Protein AF-A0A1G0RVJ3-F1 (afdb_monomer)

Secondary structure (DSSP, 8-state):
---------TT-GGGGHHHHHHHHHS-HHHHHHHHHHHHHHHHHHTT--HHHHHHHHHHHHHHHS--

Structure (mmCIF, N/CA/C/O backbone):
data_AF-A0A1G0RVJ3-F1
#
_entry.id   AF-A0A1G0RVJ3-F1
#
loop_
_atom_site.group_PDB
_atom_site.id
_atom_site.type_symbol
_atom_site.label_atom_id
_atom_site.label_alt_id
_atom_site.label_comp_id
_atom_site.label_asym_id
_atom_site.label_entity_id
_atom_site.label_seq_id
_atom_site.pdbx_PDB_ins_code
_atom_site.Cartn_x
_atom_site.Cartn_y
_atom_site.Cartn_z
_atom_site.occupancy
_atom_site.B_iso_or_equiv
_atom_site.auth_seq_id
_atom_site.auth_comp_id
_atom_site.auth_asym_id
_atom_site.auth_atom_id
_atom_site.pdbx_PDB_model_num
ATOM 1 N N . MET A 1 1 ? -22.401 -17.758 -6.369 1.00 37.59 1 MET A N 1
ATOM 2 C CA . MET A 1 1 ? -21.821 -16.662 -5.568 1.00 37.59 1 MET A CA 1
ATOM 3 C C . MET A 1 1 ? -21.944 -15.414 -6.412 1.00 37.59 1 MET A C 1
ATOM 5 O O . MET A 1 1 ? -21.144 -15.238 -7.325 1.00 37.59 1 MET A O 1
ATOM 9 N N . ASP A 1 2 ? -22.996 -14.634 -6.189 1.00 43.81 2 ASP A N 1
ATOM 10 C CA . ASP A 1 2 ? -23.196 -13.371 -6.894 1.00 43.81 2 ASP A CA 1
ATOM 11 C C . ASP A 1 2 ? -22.096 -12.395 -6.472 1.00 43.81 2 ASP A C 1
ATOM 13 O O . ASP A 1 2 ? -21.950 -12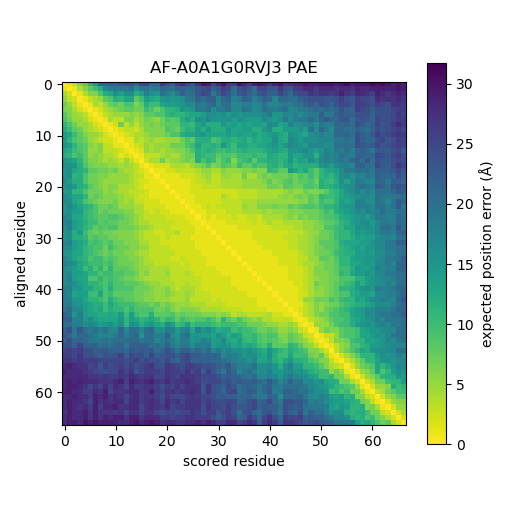.071 -5.295 1.00 43.81 2 ASP A O 1
ATOM 17 N N . LYS A 1 3 ? -21.244 -12.001 -7.423 1.00 54.06 3 LYS A N 1
ATOM 18 C CA . LYS A 1 3 ? -20.237 -10.963 -7.198 1.00 54.06 3 LYS A CA 1
ATOM 19 C C . LYS A 1 3 ? -20.942 -9.622 -7.319 1.00 54.06 3 LYS A C 1
ATOM 21 O O . LYS A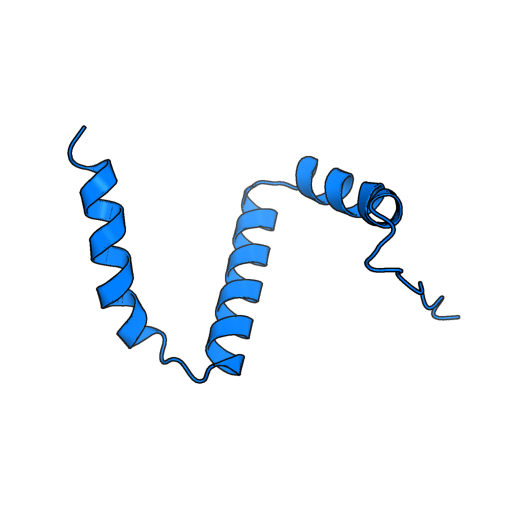 1 3 ? -21.187 -9.150 -8.425 1.00 54.06 3 LYS A O 1
ATOM 26 N N . GLU A 1 4 ? -21.285 -9.036 -6.184 1.00 60.16 4 GLU A N 1
ATOM 27 C CA . GLU A 1 4 ? -21.818 -7.681 -6.122 1.00 60.16 4 GLU A CA 1
ATOM 28 C C . GLU A 1 4 ? -20.723 -6.703 -6.584 1.00 60.16 4 GLU A C 1
ATOM 30 O O . GLU A 1 4 ? -19.683 -6.552 -5.940 1.00 60.16 4 GLU A O 1
ATOM 35 N N . ILE A 1 5 ? -20.905 -6.098 -7.761 1.00 62.91 5 ILE A N 1
ATOM 36 C CA . ILE A 1 5 ? -19.965 -5.109 -8.298 1.00 62.91 5 ILE A CA 1
ATOM 37 C C . ILE A 1 5 ? -20.303 -3.768 -7.649 1.00 62.91 5 ILE A C 1
ATOM 39 O O . ILE A 1 5 ? -21.288 -3.128 -8.017 1.00 62.91 5 ILE A O 1
ATOM 43 N N . LYS A 1 6 ? -19.485 -3.331 -6.688 1.00 67.00 6 LYS A N 1
ATOM 44 C CA . LYS A 1 6 ? -19.563 -1.966 -6.158 1.00 67.00 6 LYS A CA 1
ATOM 45 C C . LYS A 1 6 ? -19.066 -0.989 -7.225 1.00 67.00 6 LYS A C 1
ATOM 47 O O . LYS A 1 6 ? -17.911 -1.054 -7.641 1.00 67.00 6 LYS A O 1
ATOM 52 N N . ILE A 1 7 ? -19.952 -0.111 -7.688 1.00 74.50 7 ILE A N 1
ATOM 53 C CA . ILE A 1 7 ? -19.609 0.982 -8.601 1.00 74.50 7 ILE A CA 1
ATOM 54 C C . ILE A 1 7 ? -19.232 2.186 -7.740 1.00 74.50 7 ILE A C 1
ATOM 56 O O . ILE A 1 7 ? -20.076 2.706 -7.014 1.00 74.50 7 ILE A O 1
ATOM 60 N N . TYR A 1 8 ? -17.971 2.602 -7.821 1.00 72.50 8 TYR A N 1
ATOM 61 C CA . TYR A 1 8 ? -17.446 3.748 -7.084 1.00 72.50 8 TYR A CA 1
ATOM 62 C C . TYR A 1 8 ? -17.490 5.014 -7.951 1.00 72.50 8 TYR A C 1
ATOM 64 O O . TYR A 1 8 ? -17.059 5.001 -9.106 1.00 72.50 8 TYR A O 1
ATOM 72 N N . ASP A 1 9 ? -17.976 6.115 -7.385 1.00 76.12 9 ASP A N 1
ATOM 73 C CA . ASP A 1 9 ? -17.829 7.467 -7.910 1.00 76.12 9 ASP A CA 1
ATOM 74 C C . ASP A 1 9 ? -16.590 8.122 -7.280 1.00 76.12 9 ASP A C 1
ATOM 76 O O . ASP A 1 9 ? -16.487 8.317 -6.067 1.00 76.12 9 ASP A O 1
ATOM 80 N N . LEU A 1 10 ? -15.630 8.505 -8.122 1.00 74.31 10 LEU A N 1
ATOM 81 C CA . LEU A 1 10 ? -14.409 9.198 -7.699 1.00 74.31 10 LEU A CA 1
ATOM 82 C C . LEU A 1 10 ? -14.691 10.544 -7.014 1.00 74.31 10 LEU A C 1
ATOM 84 O O . LEU A 1 10 ? -13.833 11.051 -6.293 1.00 74.31 10 LEU A O 1
ATOM 88 N N . LYS A 1 11 ? -15.867 11.139 -7.243 1.00 80.62 11 LYS A N 1
ATOM 89 C CA . LYS A 1 11 ? -16.263 12.428 -6.663 1.00 80.62 11 LYS A CA 1
ATOM 90 C C . LYS A 1 11 ? -16.976 12.309 -5.320 1.00 80.62 11 LYS A C 1
ATOM 92 O O . LYS A 1 11 ? -17.197 13.344 -4.695 1.00 80.62 11 LYS A O 1
ATOM 97 N N . ASP A 1 12 ? -17.321 11.104 -4.873 1.00 78.31 12 ASP A N 1
ATOM 98 C CA . ASP A 1 12 ? -18.036 10.893 -3.618 1.00 78.31 12 ASP A CA 1
ATOM 99 C C . ASP A 1 12 ? -17.087 10.391 -2.512 1.00 78.31 12 ASP A C 1
ATOM 101 O O . ASP A 1 12 ? -16.836 9.191 -2.391 1.00 78.31 12 ASP A O 1
ATOM 105 N N . PRO A 1 13 ? -16.547 11.288 -1.663 1.00 70.94 13 PRO A N 1
ATOM 106 C CA . PRO A 1 13 ? -15.602 10.915 -0.616 1.00 70.94 13 PRO A CA 1
ATOM 107 C C . PRO A 1 13 ? -16.215 10.026 0.476 1.00 70.94 13 PRO A C 1
ATOM 109 O O . PRO A 1 13 ? -15.450 9.434 1.247 1.00 70.94 13 PRO A O 1
ATOM 112 N N . SER A 1 14 ? -17.552 9.937 0.549 1.00 75.94 14 SER A N 1
ATOM 113 C CA . SER A 1 14 ? -18.264 9.119 1.535 1.00 75.94 14 SER A CA 1
ATOM 114 C C . SER A 1 14 ? -18.182 7.620 1.227 1.00 75.94 14 SER A C 1
ATOM 116 O O . SER A 1 14 ? -18.190 6.801 2.144 1.00 75.94 14 SER A O 1
ATOM 118 N N . GLN A 1 15 ? -17.975 7.254 -0.043 1.00 77.75 15 GLN A N 1
ATOM 119 C CA . GLN A 1 15 ? 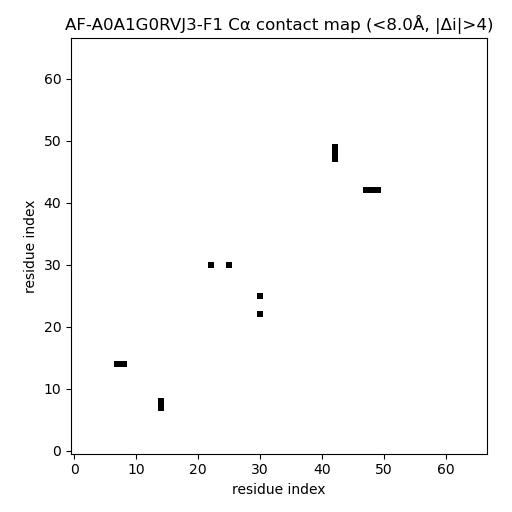-17.852 5.858 -0.490 1.00 77.75 15 GLN A CA 1
ATOM 120 C C . GLN A 1 15 ? -16.565 5.177 -0.014 1.00 77.75 15 GLN A C 1
ATOM 122 O O . GLN A 1 15 ? -16.449 3.956 -0.068 1.00 77.75 15 GLN A O 1
ATOM 127 N N . TYR A 1 16 ? -15.617 5.966 0.493 1.00 75.50 16 TYR A N 1
ATOM 128 C CA . TYR A 1 16 ? -14.332 5.497 1.001 1.00 75.50 16 TYR A CA 1
ATOM 129 C C . TYR A 1 16 ? -14.276 5.487 2.532 1.00 75.50 16 TYR A C 1
ATOM 131 O O . TYR A 1 16 ? -13.211 5.237 3.089 1.00 75.50 16 TYR A O 1
ATOM 139 N N . GLU A 1 17 ? -15.363 5.808 3.244 1.00 78.38 17 GLU A N 1
ATOM 140 C CA . GLU A 1 17 ? -15.333 5.880 4.713 1.00 78.38 17 GLU A CA 1
ATOM 141 C C . GLU A 1 17 ? -15.071 4.515 5.359 1.00 78.38 17 GLU A C 1
ATOM 143 O O . GLU A 1 17 ? -14.250 4.425 6.273 1.00 78.38 17 GLU A O 1
ATOM 148 N N . ASP A 1 18 ? -15.660 3.442 4.826 1.00 79.25 18 ASP A N 1
ATOM 149 C CA . ASP A 1 18 ? -15.398 2.075 5.295 1.00 79.25 18 ASP A CA 1
ATOM 150 C C . ASP A 1 18 ? -13.937 1.668 5.064 1.00 79.25 18 ASP A C 1
ATOM 152 O O . ASP A 1 18 ? -13.297 1.088 5.941 1.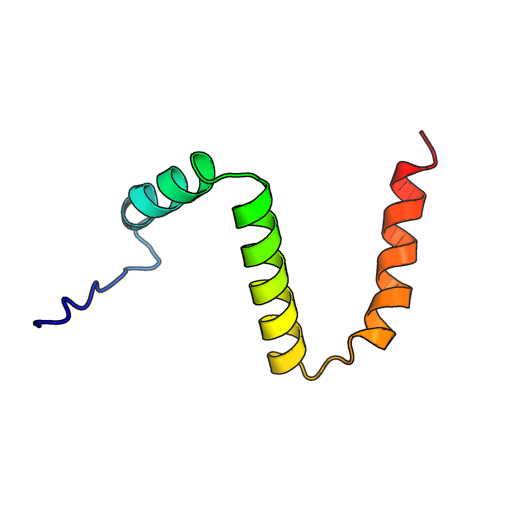00 79.25 18 ASP A O 1
ATOM 156 N N . GLU A 1 19 ? -13.369 2.033 3.914 1.00 79.81 19 GLU A N 1
ATOM 157 C CA . GLU A 1 19 ? -11.972 1.750 3.572 1.00 79.81 19 GLU A CA 1
ATOM 158 C C . GLU A 1 19 ? -11.009 2.582 4.426 1.00 79.81 19 GLU A C 1
ATOM 160 O O . GLU A 1 19 ? -10.038 2.058 4.971 1.00 79.81 19 GLU A O 1
ATOM 165 N N . LYS A 1 20 ? -11.296 3.873 4.628 1.00 82.50 20 LYS A N 1
ATOM 166 C CA . LYS A 1 20 ? -10.540 4.738 5.547 1.00 82.50 20 LYS A CA 1
ATOM 167 C C . LYS A 1 20 ? -10.562 4.181 6.964 1.00 82.50 20 LYS A C 1
ATOM 169 O O . LYS A 1 20 ? -9.534 4.205 7.643 1.00 82.50 20 LYS A O 1
ATOM 174 N N . LYS A 1 21 ? -11.720 3.705 7.428 1.00 86.38 21 LYS A N 1
ATOM 175 C CA . LYS A 1 21 ? -11.873 3.107 8.755 1.00 86.38 21 LYS A CA 1
ATOM 176 C C . LYS A 1 21 ? -11.089 1.800 8.861 1.00 86.38 21 LYS A C 1
ATOM 178 O O . LYS A 1 21 ? -10.290 1.665 9.784 1.00 86.38 21 LYS A O 1
ATOM 183 N N . PHE A 1 22 ? -11.213 0.918 7.871 1.00 87.69 22 PHE A N 1
ATOM 184 C CA . PHE A 1 22 ? -10.424 -0.309 7.762 1.00 87.69 22 PHE A CA 1
ATOM 185 C C . PHE A 1 22 ? -8.919 -0.025 7.858 1.00 87.69 22 PHE A C 1
ATOM 187 O O . PHE A 1 22 ? -8.226 -0.602 8.694 1.00 87.69 22 PHE A O 1
ATOM 194 N N . TRP A 1 23 ? -8.407 0.929 7.077 1.00 86.00 23 TRP A N 1
ATOM 195 C CA . TRP A 1 23 ? -6.987 1.283 7.104 1.00 86.00 23 TRP A CA 1
ATOM 196 C C . TRP A 1 23 ? -6.551 1.968 8.397 1.00 86.00 23 TRP A C 1
ATOM 198 O O . TRP A 1 23 ? -5.381 1.870 8.763 1.00 86.00 23 TRP A O 1
ATOM 208 N N . LYS A 1 24 ? -7.441 2.657 9.117 1.00 88.25 24 LYS A N 1
ATOM 209 C CA . LYS A 1 24 ? -7.130 3.171 10.460 1.00 88.25 24 LYS A CA 1
ATOM 210 C C . LYS A 1 24 ? -6.970 2.027 11.457 1.00 88.25 24 LYS A C 1
ATOM 212 O O . LYS A 1 24 ? -5.981 2.019 12.188 1.00 88.25 24 LYS A O 1
ATOM 217 N N . GLU A 1 25 ? -7.888 1.068 11.432 1.00 92.06 25 GLU A N 1
ATOM 218 C CA . GLU A 1 25 ? -7.983 -0.039 12.391 1.00 92.06 25 GLU A CA 1
ATOM 219 C C . GLU A 1 25 ? -7.013 -1.197 12.108 1.00 92.06 25 GLU A C 1
ATOM 221 O O . GLU A 1 25 ? -6.657 -1.930 13.029 1.00 92.06 25 GLU A O 1
ATOM 226 N N . ALA A 1 26 ? -6.541 -1.354 10.868 1.00 91.62 26 ALA A N 1
ATOM 227 C CA . ALA A 1 26 ? -5.582 -2.394 10.507 1.00 91.62 26 ALA A CA 1
ATOM 228 C C . ALA A 1 26 ? -4.271 -2.293 11.314 1.00 91.62 26 ALA A C 1
ATOM 230 O O . ALA A 1 26 ? -3.861 -1.211 11.752 1.00 91.62 26 ALA A O 1
ATOM 231 N N . SER A 1 27 ? -3.578 -3.423 11.483 1.00 92.62 27 SER A N 1
ATOM 232 C CA . SER A 1 27 ? -2.289 -3.461 12.179 1.00 92.62 27 SER A CA 1
ATOM 233 C C . SER A 1 27 ? -1.191 -2.757 11.377 1.00 92.62 27 SER A C 1
ATOM 235 O O . SER A 1 27 ? -1.278 -2.602 10.157 1.00 92.62 27 SER A O 1
ATOM 237 N N . ILE A 1 28 ? -0.138 -2.320 12.072 1.00 91.44 28 ILE A N 1
ATOM 238 C CA . ILE A 1 28 ? 1.010 -1.660 11.436 1.00 91.44 28 ILE A CA 1
ATOM 239 C C . ILE A 1 28 ? 1.691 -2.612 10.447 1.00 91.44 28 ILE A C 1
ATOM 241 O O . ILE A 1 28 ? 1.931 -2.218 9.309 1.00 91.44 28 ILE A O 1
ATOM 245 N N . ASP A 1 29 ? 1.920 -3.866 10.839 1.00 90.19 29 ASP A N 1
ATOM 246 C CA . ASP A 1 29 ? 2.579 -4.866 9.988 1.00 90.19 29 ASP A CA 1
ATOM 247 C C . ASP A 1 29 ? 1.799 -5.126 8.696 1.00 90.19 29 ASP A C 1
ATOM 249 O O . ASP A 1 29 ? 2.377 -5.193 7.611 1.00 90.19 29 ASP A O 1
ATOM 253 N N . PHE A 1 30 ? 0.467 -5.188 8.788 1.00 89.19 30 PHE A N 1
ATOM 254 C CA . PHE A 1 30 ? -0.388 -5.357 7.618 1.00 89.19 30 PHE A CA 1
ATOM 255 C C . PHE A 1 30 ? -0.314 -4.147 6.679 1.00 89.19 30 PHE A C 1
ATOM 257 O O . PHE A 1 30 ? -0.189 -4.306 5.466 1.00 89.19 30 PHE A O 1
ATOM 264 N N . LYS A 1 31 ? -0.333 -2.924 7.229 1.00 88.44 31 LYS A N 1
ATOM 265 C CA . LYS A 1 31 ? -0.170 -1.697 6.432 1.00 88.44 31 LYS A CA 1
ATOM 266 C C . LYS A 1 31 ? 1.181 -1.660 5.729 1.00 88.44 31 LYS A C 1
ATOM 268 O O . LYS A 1 31 ? 1.239 -1.279 4.564 1.00 88.44 31 LYS A O 1
ATOM 273 N N . LEU A 1 32 ? 2.252 -2.050 6.420 1.00 90.38 32 LEU A N 1
ATOM 274 C CA . LEU A 1 32 ? 3.594 -2.098 5.843 1.00 90.38 32 LEU A CA 1
ATOM 275 C C . LEU A 1 32 ? 3.654 -3.080 4.672 1.00 90.38 32 LEU A C 1
ATOM 277 O O . LEU A 1 32 ? 4.090 -2.694 3.592 1.00 90.38 32 LEU A O 1
ATOM 281 N N . SER A 1 33 ? 3.134 -4.295 4.851 1.00 89.50 33 SER A N 1
ATOM 282 C CA . SER A 1 33 ? 3.083 -5.298 3.783 1.00 89.50 33 SER A CA 1
ATOM 283 C C . SER A 1 33 ? 2.274 -4.812 2.573 1.00 89.50 33 SER A C 1
ATOM 285 O O . SER A 1 33 ? 2.750 -4.906 1.443 1.00 89.50 33 SER A O 1
ATOM 287 N N . ALA A 1 34 ? 1.103 -4.206 2.793 1.00 89.38 34 ALA A N 1
ATOM 288 C CA . ALA A 1 34 ? 0.292 -3.654 1.708 1.00 89.38 34 ALA A CA 1
ATOM 289 C C . ALA A 1 34 ? 1.007 -2.513 0.957 1.00 89.38 34 ALA A C 1
ATOM 291 O O . ALA A 1 34 ? 0.951 -2.432 -0.271 1.00 89.38 34 ALA A O 1
ATOM 292 N N . LEU A 1 35 ? 1.717 -1.634 1.673 1.00 88.50 35 LEU A N 1
ATOM 293 C CA . LEU A 1 35 ? 2.516 -0.571 1.057 1.00 88.50 35 LEU A CA 1
ATOM 294 C C . LEU A 1 35 ? 3.677 -1.128 0.228 1.00 88.50 35 LEU A C 1
ATOM 296 O O . LEU A 1 35 ? 3.988 -0.579 -0.832 1.00 88.50 35 LEU A O 1
ATOM 300 N N . GLU A 1 36 ? 4.313 -2.209 0.680 1.00 88.75 36 GLU A N 1
ATOM 301 C CA . GLU A 1 36 ? 5.359 -2.881 -0.087 1.00 88.75 36 GLU A CA 1
ATOM 302 C C . GLU A 1 36 ? 4.811 -3.461 -1.392 1.00 88.75 36 GLU A C 1
ATOM 304 O O . GLU A 1 36 ? 5.397 -3.208 -2.445 1.00 88.75 36 GLU A O 1
ATOM 309 N N . GLU A 1 37 ? 3.658 -4.130 -1.363 1.00 88.25 37 GLU A N 1
ATOM 310 C CA . GLU A 1 37 ? 3.002 -4.656 -2.569 1.00 88.25 37 GLU A CA 1
ATOM 311 C C . GLU A 1 37 ? 2.625 -3.552 -3.567 1.00 88.25 37 GLU A C 1
ATOM 313 O O . GLU A 1 37 ? 2.871 -3.682 -4.774 1.00 88.25 37 GLU A O 1
ATOM 318 N N . ILE A 1 38 ? 2.077 -2.433 -3.076 1.00 87.25 38 ILE A N 1
ATOM 319 C CA . ILE A 1 38 ? 1.757 -1.261 -3.907 1.00 87.25 38 ILE A CA 1
ATOM 320 C C . ILE A 1 38 ? 3.031 -0.719 -4.558 1.00 87.25 38 ILE A C 1
ATOM 322 O O . ILE A 1 38 ? 3.062 -0.474 -5.768 1.00 87.25 38 ILE A O 1
ATOM 326 N N . ARG A 1 39 ? 4.105 -0.569 -3.776 1.00 84.69 39 ARG A N 1
ATOM 327 C CA . ARG A 1 39 ? 5.400 -0.077 -4.256 1.00 84.69 39 ARG A CA 1
ATOM 328 C C . ARG A 1 39 ? 5.979 -0.988 -5.338 1.00 84.69 39 ARG A C 1
ATOM 330 O O . ARG A 1 39 ? 6.450 -0.502 -6.363 1.00 84.69 39 ARG A O 1
ATOM 337 N N . GLU A 1 40 ? 5.941 -2.302 -5.137 1.00 86.12 40 GLU A N 1
ATOM 338 C CA . GLU A 1 40 ? 6.418 -3.261 -6.133 1.00 86.12 40 GLU A CA 1
ATOM 339 C C . GLU A 1 40 ? 5.609 -3.217 -7.425 1.00 86.12 40 GLU A C 1
ATOM 341 O O . GLU A 1 40 ? 6.183 -3.248 -8.515 1.00 86.12 40 GLU A O 1
ATOM 346 N N . SER A 1 41 ? 4.286 -3.124 -7.307 1.00 83.75 41 SER A N 1
ATOM 347 C CA . SER A 1 41 ? 3.381 -3.033 -8.453 1.00 83.75 41 SER A CA 1
ATOM 348 C C . SER A 1 41 ? 3.634 -1.756 -9.254 1.00 83.75 41 SER A C 1
ATOM 350 O O . SER A 1 41 ? 3.726 -1.805 -10.480 1.00 83.75 41 SER A O 1
ATOM 352 N N . TYR A 1 42 ? 3.849 -0.631 -8.570 1.00 84.88 42 TYR A N 1
ATOM 353 C CA . TYR A 1 42 ? 4.224 0.636 -9.193 1.00 84.88 42 TYR A CA 1
ATOM 354 C C . TYR A 1 42 ? 5.555 0.544 -9.955 1.00 84.88 42 TYR A C 1
ATOM 356 O O . TYR A 1 42 ? 5.644 0.983 -11.101 1.00 84.88 42 TYR A O 1
ATOM 364 N N . PHE A 1 43 ? 6.581 -0.080 -9.367 1.00 83.44 43 PHE A N 1
ATOM 365 C CA . PHE A 1 43 ? 7.868 -0.262 -10.050 1.00 83.44 43 PHE A CA 1
ATOM 366 C C . PHE A 1 43 ? 7.760 -1.156 -11.282 1.00 83.44 43 PHE A C 1
ATOM 368 O O . PHE A 1 43 ? 8.362 -0.839 -12.3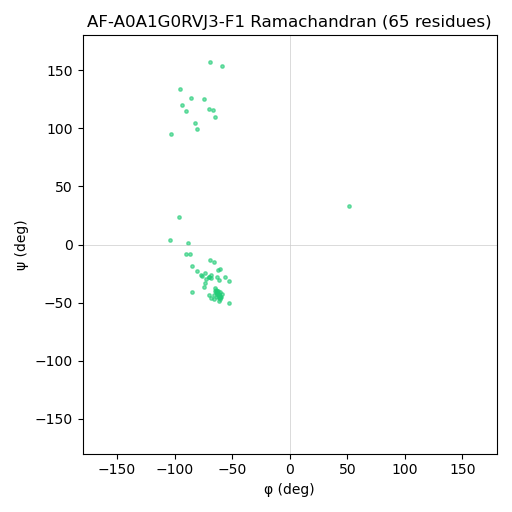06 1.00 83.44 43 PHE A O 1
ATOM 375 N N . LYS A 1 44 ? 6.953 -2.223 -11.218 1.00 83.62 44 LYS A N 1
ATOM 376 C CA . LYS A 1 44 ? 6.661 -3.069 -12.38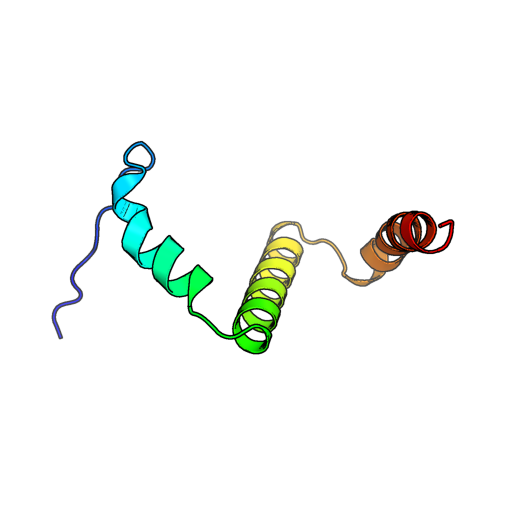4 1.00 83.62 44 LYS A CA 1
ATOM 377 C C . LYS A 1 44 ? 5.979 -2.270 -13.496 1.00 83.62 44 LYS A C 1
ATOM 379 O O . LYS A 1 44 ? 6.382 -2.390 -14.647 1.00 83.62 44 LYS A O 1
ATOM 384 N N . LEU A 1 45 ? 4.988 -1.438 -13.159 1.00 84.56 45 LEU A N 1
ATOM 385 C CA . LEU A 1 45 ? 4.263 -0.612 -14.134 1.00 84.56 45 LEU A CA 1
ATOM 386 C C . LEU A 1 45 ? 5.169 0.397 -14.844 1.00 84.56 45 LEU A C 1
ATOM 388 O O . LEU A 1 45 ? 5.028 0.606 -16.044 1.00 84.56 45 LEU A O 1
ATOM 392 N N . LEU A 1 46 ? 6.103 1.008 -14.115 1.00 83.50 46 LEU A N 1
ATOM 393 C CA . LEU A 1 46 ? 7.039 1.980 -14.680 1.00 83.50 46 LEU A CA 1
ATOM 394 C C . LEU A 1 46 ? 8.325 1.359 -15.234 1.00 83.50 46 LEU A C 1
ATOM 396 O O . LEU A 1 46 ? 9.195 2.088 -15.705 1.00 83.50 46 LEU A O 1
ATOM 400 N N . ASN A 1 47 ? 8.451 0.031 -15.178 1.00 80.75 47 ASN A N 1
ATOM 401 C CA . ASN A 1 47 ? 9.646 -0.709 -15.572 1.00 80.75 47 ASN A CA 1
ATOM 402 C C . ASN A 1 47 ? 10.931 -0.169 -14.908 1.00 80.75 47 ASN A C 1
ATOM 404 O O . ASN A 1 47 ? 12.007 -0.162 -15.505 1.00 80.75 47 ASN A O 1
ATOM 408 N N . ILE A 1 48 ? 10.803 0.327 -13.672 1.00 75.88 48 ILE A N 1
ATOM 409 C CA . ILE A 1 48 ? 11.923 0.874 -12.908 1.00 75.88 48 ILE A CA 1
ATOM 410 C C . ILE A 1 48 ? 12.610 -0.282 -12.200 1.00 75.88 48 ILE A C 1
ATOM 412 O O . ILE A 1 48 ? 11.988 -1.036 -11.445 1.00 75.88 48 ILE A O 1
ATOM 416 N N . ASN A 1 49 ? 13.915 -0.401 -12.413 1.00 71.50 49 ASN A N 1
ATOM 417 C CA . ASN A 1 49 ? 14.699 -1.423 -11.750 1.00 71.50 49 ASN A CA 1
ATOM 418 C C . ASN A 1 49 ? 14.909 -1.030 -10.277 1.00 71.50 49 ASN A C 1
ATOM 420 O O . ASN A 1 49 ? 15.391 0.067 -9.983 1.00 71.50 49 ASN A O 1
ATOM 424 N N . LYS A 1 50 ? 14.543 -1.915 -9.339 1.00 64.06 50 LYS A N 1
ATOM 425 C CA . LYS A 1 50 ? 14.586 -1.645 -7.885 1.00 64.06 50 LYS A CA 1
ATOM 426 C C . LYS A 1 50 ? 15.963 -1.148 -7.415 1.00 64.06 50 LYS A C 1
ATOM 428 O O . LYS A 1 50 ? 16.039 -0.322 -6.505 1.00 64.06 50 LYS A O 1
ATOM 433 N N . ASP A 1 51 ? 17.031 -1.593 -8.073 1.00 65.81 51 ASP A N 1
ATOM 434 C CA . ASP A 1 51 ? 18.409 -1.213 -7.756 1.00 65.81 51 ASP A CA 1
ATOM 435 C C . ASP A 1 51 ? 18.734 0.260 -8.054 1.00 65.81 51 ASP A C 1
ATOM 437 O O . ASP A 1 51 ? 19.535 0.862 -7.333 1.00 65.81 51 ASP A O 1
ATOM 441 N N . GLU A 1 52 ? 18.082 0.893 -9.036 1.00 59.84 52 GLU A N 1
ATOM 442 C CA . GLU A 1 52 ? 18.298 2.318 -9.339 1.00 59.84 52 GLU A CA 1
ATOM 443 C C . GLU A 1 52 ? 17.728 3.240 -8.248 1.00 59.84 52 GLU A C 1
ATOM 445 O O . GLU A 1 52 ? 18.272 4.312 -7.973 1.00 59.84 52 GLU A O 1
ATOM 450 N N . ILE A 1 53 ? 16.686 2.791 -7.547 1.00 56.66 53 ILE A N 1
ATOM 451 C CA . ILE A 1 53 ? 15.971 3.560 -6.517 1.00 56.66 53 ILE A CA 1
ATOM 452 C C . ILE A 1 53 ? 16.754 3.611 -5.199 1.00 56.66 53 ILE A C 1
ATOM 454 O O . ILE A 1 53 ? 16.652 4.586 -4.448 1.00 56.66 53 ILE A O 1
ATOM 458 N N . SER A 1 54 ? 17.609 2.617 -4.936 1.00 55.44 54 SER A N 1
ATOM 459 C CA . SER A 1 54 ? 18.491 2.594 -3.758 1.00 55.44 54 SER A CA 1
ATOM 460 C C . SER A 1 54 ? 19.402 3.833 -3.669 1.00 55.44 54 SER A C 1
ATOM 462 O O . SER A 1 54 ? 19.737 4.288 -2.572 1.00 55.44 54 SER A O 1
ATOM 464 N N . LYS A 1 55 ? 19.743 4.441 -4.817 1.00 52.62 55 LYS A N 1
ATOM 465 C CA . LYS A 1 55 ? 20.479 5.713 -4.887 1.00 52.62 55 LYS A CA 1
ATOM 466 C C . LYS A 1 55 ? 19.612 6.919 -4.506 1.00 52.62 55 LYS A C 1
ATOM 468 O O . LYS A 1 55 ? 20.128 7.849 -3.892 1.00 52.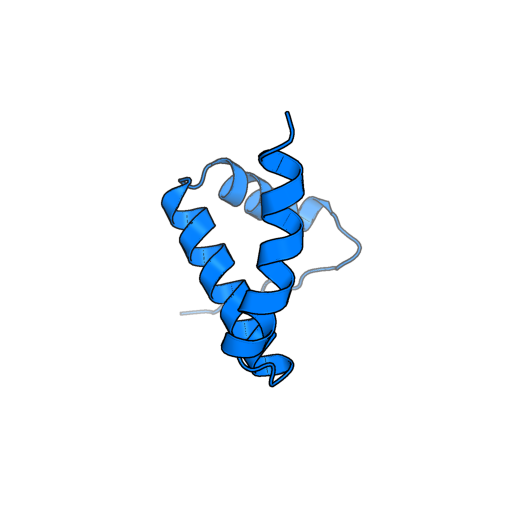62 55 LYS A O 1
ATOM 473 N N . GLY A 1 56 ? 18.314 6.890 -4.813 1.00 49.25 56 GLY A N 1
ATOM 474 C CA . GLY A 1 56 ? 17.356 7.946 -4.469 1.00 49.25 56 GLY A CA 1
ATOM 475 C C . GLY A 1 56 ? 16.958 7.959 -2.990 1.00 49.25 56 GLY A C 1
AT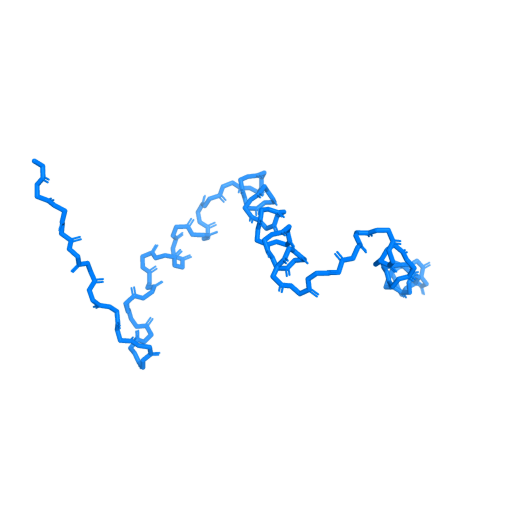OM 476 O O . GLY A 1 56 ? 16.840 9.027 -2.404 1.00 49.25 56 GLY A O 1
ATOM 477 N N . LEU A 1 57 ? 16.829 6.795 -2.346 1.00 51.28 57 LEU A N 1
ATOM 478 C CA . LEU A 1 57 ? 16.453 6.697 -0.923 1.00 51.28 57 LEU A CA 1
ATOM 479 C C . LEU A 1 57 ? 17.545 7.185 0.046 1.00 51.28 57 LEU A C 1
ATOM 481 O O . LEU A 1 57 ? 17.225 7.713 1.112 1.00 51.28 57 LEU A O 1
ATOM 485 N N . ARG A 1 58 ? 18.832 7.096 -0.328 1.00 46.88 58 ARG A N 1
ATOM 486 C CA . ARG A 1 58 ? 19.943 7.622 0.494 1.00 46.88 58 ARG A CA 1
ATOM 487 C C . ARG A 1 58 ? 19.882 9.138 0.712 1.00 46.88 58 ARG A C 1
ATOM 489 O O . ARG A 1 58 ? 20.481 9.622 1.669 1.00 46.88 58 ARG A O 1
ATOM 496 N N . SER A 1 59 ? 19.193 9.895 -0.146 1.00 47.72 59 SER A N 1
ATOM 497 C CA . SER A 1 59 ? 19.064 11.348 0.027 1.00 47.72 59 SER A CA 1
ATOM 498 C C . SER A 1 59 ? 18.054 11.723 1.118 1.00 47.72 59 SER A C 1
ATOM 500 O O . SER A 1 59 ? 18.226 12.7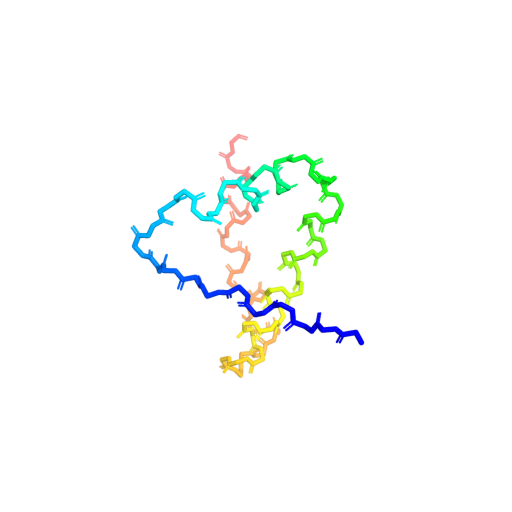50 1.767 1.00 47.72 59 SER A O 1
ATOM 502 N N . ILE A 1 60 ? 17.059 10.868 1.382 1.00 49.00 60 ILE A N 1
ATOM 503 C CA . ILE A 1 60 ? 15.985 11.139 2.348 1.00 49.00 60 ILE A CA 1
ATOM 504 C C . ILE A 1 60 ? 16.414 10.754 3.773 1.00 49.00 60 ILE A C 1
ATOM 506 O O . ILE A 1 60 ? 16.194 11.535 4.695 1.00 49.00 60 ILE A O 1
ATOM 510 N N . CYS A 1 61 ? 17.117 9.629 3.970 1.00 41.38 61 CYS A N 1
ATOM 511 C CA . CYS A 1 61 ? 17.633 9.239 5.296 1.00 41.38 61 CYS A CA 1
ATOM 512 C C . CYS A 1 61 ? 18.632 10.251 5.889 1.00 41.38 61 CYS A C 1
ATOM 514 O O . CYS A 1 61 ? 18.667 10.440 7.103 1.00 41.38 61 CYS A O 1
ATOM 516 N N . LYS A 1 62 ? 19.398 10.967 5.052 1.00 42.31 62 LYS A N 1
ATOM 517 C CA . LYS A 1 62 ? 20.323 12.012 5.528 1.00 42.31 62 LYS A CA 1
ATOM 518 C C . LYS A 1 62 ? 19.618 13.183 6.215 1.00 42.31 62 LYS A C 1
ATOM 520 O O . LYS A 1 62 ? 20.215 13.821 7.073 1.00 42.31 62 LYS A O 1
ATOM 525 N N . ILE A 1 63 ? 18.365 13.465 5.857 1.00 46.75 63 ILE A N 1
ATOM 526 C CA . ILE A 1 63 ? 17.600 14.577 6.440 1.00 46.75 63 ILE A CA 1
ATOM 527 C C . ILE A 1 63 ? 17.189 14.249 7.884 1.00 46.75 63 ILE A C 1
ATOM 529 O O . ILE A 1 63 ? 17.099 15.145 8.718 1.00 46.75 63 ILE A O 1
ATOM 533 N N . THR A 1 64 ? 16.986 12.970 8.206 1.00 44.78 64 THR A N 1
ATOM 534 C CA . THR A 1 64 ? 16.609 12.527 9.557 1.00 44.78 64 THR A CA 1
ATOM 535 C C . THR A 1 64 ? 17.794 12.322 10.502 1.00 44.78 64 THR A C 1
ATOM 537 O O . THR A 1 64 ? 17.589 12.329 11.708 1.00 44.78 64 THR A O 1
ATOM 540 N N . GLU A 1 65 ? 19.018 12.180 9.989 1.00 46.38 65 GLU A N 1
ATOM 541 C CA . GLU A 1 65 ? 20.238 12.022 10.806 1.00 46.38 65 GLU A CA 1
ATOM 542 C C . GLU A 1 65 ? 20.879 13.359 11.228 1.00 46.38 65 GLU A C 1
ATOM 544 O O . GLU A 1 65 ? 21.805 13.368 12.033 1.00 46.38 65 GLU A O 1
ATOM 549 N N . GLN A 1 66 ? 20.407 14.496 10.704 1.00 48.31 66 GLN A N 1
ATOM 550 C CA . GLN A 1 66 ? 20.931 15.834 11.027 1.00 48.31 66 GLN A CA 1
ATOM 551 C C . GLN A 1 66 ? 20.136 16.580 12.117 1.00 48.31 66 GLN A C 1
ATOM 553 O O . GLN A 1 66 ? 20.179 17.810 12.163 1.00 48.31 66 GLN A O 1
ATOM 558 N N . LYS A 1 67 ? 19.408 15.873 12.987 1.00 41.50 67 LYS A N 1
ATOM 559 C CA . LYS A 1 67 ? 18.672 16.483 14.104 1.00 41.50 67 LYS A CA 1
ATOM 560 C C . LYS A 1 67 ? 19.196 16.047 15.460 1.00 41.50 67 LYS A C 1
ATOM 562 O O . LYS A 1 67 ? 19.435 14.834 15.624 1.00 41.50 67 LYS A O 1
#

Radius of gyration: 17.6 Å; Cα contacts (8 Å, |Δi|>4): 7; chains: 1; bounding box: 44×33×30 Å

pLDDT: mean 71.95, std 16.8, range [37.59, 92.62]

Solvent-accessible surface area (backbone atoms only — not comparable to full-atom values): 4321 Å² total; per-residue (Å²): 132,86,79,82,80,85,83,82,58,94,85,46,76,73,82,44,47,65,58,54,50,49,66,66,72,50,57,69,69,59,52,50,53,52,51,50,53,52,52,52,52,50,30,62,76,69,69,51,60,72,75,67,48,60,67,60,54,59,65,58,58,55,66,68,71,74,114

Foldseek 3Di:
DDDDDDDDDPPDPVVCPVVVVCVVPDDPVVVVVVVVVVVVVVCVVVVPDPVVCVVVVVVVVVVVVPD

Mean predicted aligned error: 12.67 Å

Sequence (67 aa):
MDKEIKIYDLKDPSQYEDEKKFWKEASIDFKLSALEEIRESYFKLLNINKDEISKGLRSICKITEQK